Protein AF-J9F1G7-F1 (afdb_monomer_lite)

Sequence (164 aa):
MFSNIIASIQPAKERLVNLLQEINQLEFKSPDPNATIDQKENLYTTRKRILEDKLLRIQLCINTIQSICDEWSDYIRKSKATKKREEEEENFMEITRSDEGIYQILHEGKEAIITLTMHKVEADQKLKQLSKESRKGEEGLNFPSKLTVSLLQLSLPTFSGDPK

pLDDT: mean 86.13, std 15.66, range [41.38, 98.31]

Radius of gyration: 33.58 Å; chains: 1; bounding box: 112×23×79 Å

Foldseek 3Di:
DLVVLCVQLVVLLVQLVVLLVVLVVDDQDDDDPPDDLVRLLVSLVVLLVVLVVSLVSLVVSLVSNVVSLVVLVVVLVPDPDVVVSVVSVVSSCVQAVPPSHPVVSSVSSVVSNVVSVVSSVVSVVSNVVSVVVVVVVVVVPPPVPDPVVPPPPDDDPPPPDDDD

Organism: Wuchereria bancrofti (NCBI:txid6293)

Secondary structure (DSSP, 8-state):
-HHHHHHHHHHHHHHHHHHHHHHHT---PPPPTT--HHHHHHHHHHHHHHHHHHHHHHHHHHHHHHHHHHHHHHHHHH---HHHHHHHHHHHHHHHHSTTSHHHHHHHHHHHHHHHHHHHHHHHHHHHHHHHHHHHHHHT----S--------PPPP-------

Structure (mmCIF, N/CA/C/O backbone):
data_AF-J9F1G7-F1
#
_entry.id   AF-J9F1G7-F1
#
loop_
_atom_site.group_PDB
_atom_site.id
_atom_site.type_symbol
_atom_site.label_atom_id
_atom_site.label_alt_id
_atom_site.label_comp_id
_atom_site.label_asym_id
_atom_site.label_entity_id
_atom_site.label_seq_id
_atom_site.pdbx_PDB_ins_code
_atom_site.Cartn_x
_atom_site.Cartn_y
_atom_site.Cartn_z
_atom_site.occupancy
_atom_site.B_iso_or_equiv
_atom_site.auth_seq_id
_atom_site.auth_comp_id
_atom_site.auth_asym_id
_atom_site.auth_atom_id
_atom_site.pdbx_PDB_model_num
ATOM 1 N N . MET A 1 1 ? -13.914 8.553 23.319 1.00 77.19 1 MET A N 1
ATOM 2 C CA . MET A 1 1 ? -12.668 7.903 22.862 1.00 77.19 1 MET A CA 1
ATOM 3 C C . MET A 1 1 ? -12.750 7.743 21.360 1.00 77.19 1 MET A C 1
ATOM 5 O O . MET A 1 1 ? -11.903 8.300 20.675 1.00 77.19 1 MET A O 1
ATOM 9 N N . PHE A 1 2 ? -13.831 7.132 20.876 1.00 79.38 2 PHE A N 1
ATOM 10 C CA . PHE A 1 2 ? -14.229 7.097 19.471 1.00 79.38 2 PHE A CA 1
ATOM 11 C C . PHE A 1 2 ? -13.882 8.348 18.638 1.00 79.38 2 PHE A C 1
ATOM 13 O O . PHE A 1 2 ? -13.114 8.250 17.686 1.00 79.38 2 PHE A O 1
ATOM 20 N N . SER A 1 3 ? -14.328 9.548 19.036 1.00 79.81 3 SER A N 1
ATOM 21 C CA . SER A 1 3 ? -14.049 10.791 18.288 1.00 79.81 3 SER A CA 1
ATOM 22 C C . SER A 1 3 ? -12.553 11.105 18.120 1.00 79.81 3 SER A C 1
ATOM 24 O O . SER A 1 3 ? -12.151 11.628 17.086 1.00 79.81 3 SER A O 1
ATOM 26 N N . ASN A 1 4 ? -11.712 10.752 19.101 1.00 86.50 4 ASN A N 1
ATOM 27 C CA . ASN A 1 4 ? -10.260 10.945 19.013 1.00 86.50 4 ASN A CA 1
ATOM 28 C C . ASN A 1 4 ? -9.610 9.917 18.079 1.00 86.50 4 ASN A C 1
ATOM 30 O O . ASN A 1 4 ? -8.668 10.253 17.364 1.00 86.50 4 ASN A O 1
ATOM 34 N N . ILE A 1 5 ? -10.115 8.678 18.073 1.00 88.75 5 ILE A N 1
ATOM 35 C CA . ILE A 1 5 ? -9.663 7.635 17.146 1.00 88.75 5 ILE A CA 1
ATOM 36 C C . ILE A 1 5 ? -10.038 8.003 15.711 1.00 88.75 5 ILE A C 1
ATOM 38 O O . ILE A 1 5 ? -9.167 7.967 14.845 1.00 88.75 5 ILE A O 1
ATOM 42 N N . ILE A 1 6 ? -11.276 8.450 15.468 1.00 85.94 6 ILE A N 1
ATOM 43 C CA . ILE A 1 6 ? -11.698 8.960 14.155 1.00 85.94 6 ILE A CA 1
ATOM 44 C C . ILE A 1 6 ? -10.768 10.079 13.692 1.00 85.94 6 ILE A C 1
ATOM 46 O O . ILE A 1 6 ? -10.219 10.012 12.594 1.00 85.94 6 ILE A O 1
ATOM 50 N N . ALA A 1 7 ? -10.549 11.086 14.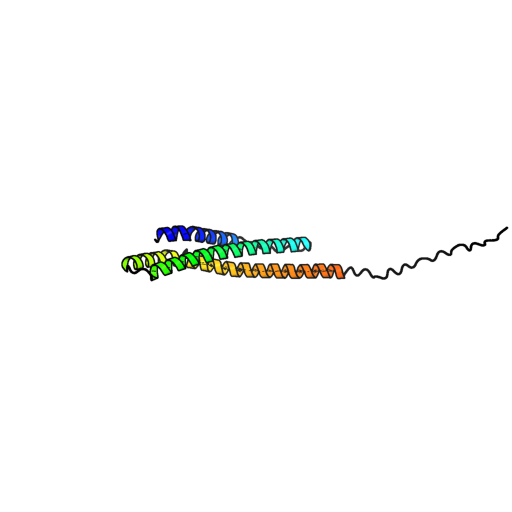542 1.00 88.38 7 ALA A N 1
ATOM 51 C CA . ALA A 1 7 ? -9.691 12.219 14.205 1.00 88.38 7 ALA A CA 1
ATOM 52 C C . ALA A 1 7 ? -8.251 11.791 13.867 1.00 88.38 7 ALA A C 1
ATOM 54 O O . ALA A 1 7 ? -7.574 12.457 13.086 1.00 88.38 7 ALA A O 1
ATOM 55 N N . SER A 1 8 ? -7.796 10.670 14.430 1.00 90.19 8 SER A N 1
ATOM 56 C CA . SER A 1 8 ? -6.453 10.132 14.222 1.00 90.19 8 SER A CA 1
ATOM 57 C C . SER A 1 8 ? -6.357 9.233 12.983 1.00 90.19 8 SER A C 1
ATOM 59 O O . SER A 1 8 ? -5.349 9.274 12.280 1.00 90.19 8 SER A O 1
ATOM 61 N N . ILE A 1 9 ? -7.390 8.437 12.680 1.00 93.19 9 ILE A N 1
ATOM 62 C CA . ILE A 1 9 ? -7.377 7.480 11.563 1.00 93.19 9 ILE A CA 1
ATOM 63 C C . ILE A 1 9 ? -7.726 8.127 10.222 1.00 93.19 9 ILE A C 1
ATOM 65 O O . ILE A 1 9 ? -7.162 7.756 9.191 1.00 93.19 9 ILE A O 1
ATOM 69 N N . GLN A 1 10 ? -8.617 9.121 10.237 1.00 92.88 10 GLN A N 1
ATOM 70 C CA . GLN A 1 10 ? -9.155 9.747 9.032 1.00 92.88 10 GLN A CA 1
ATOM 71 C C . GLN A 1 10 ? -8.066 10.360 8.129 1.00 92.88 10 GLN A C 1
ATOM 73 O O . GLN A 1 10 ? -8.077 10.074 6.931 1.00 92.88 10 GLN A O 1
ATOM 78 N N . PRO A 1 11 ? -7.055 11.088 8.649 1.00 95.19 11 PRO A N 1
ATOM 79 C CA . PRO A 1 11 ? -5.991 11.633 7.806 1.00 95.19 11 PRO A CA 1
ATOM 80 C C . PRO A 1 11 ? -5.174 10.553 7.086 1.00 95.19 11 PRO A C 1
ATOM 82 O O . PRO A 1 11 ? -4.746 10.748 5.949 1.00 95.19 11 PRO A O 1
ATOM 85 N N . ALA A 1 12 ? -4.926 9.413 7.738 1.00 95.81 12 ALA A N 1
ATOM 86 C CA . ALA A 1 12 ? -4.191 8.309 7.128 1.00 95.81 12 ALA A CA 1
ATOM 87 C C . ALA A 1 12 ? -5.048 7.579 6.081 1.00 95.81 12 ALA A C 1
ATOM 89 O O . ALA A 1 12 ? -4.539 7.242 5.011 1.00 95.81 12 ALA A O 1
ATOM 90 N N . LYS A 1 13 ? -6.349 7.405 6.357 1.00 95.38 13 LYS A N 1
ATOM 91 C CA . LYS A 1 13 ? -7.334 6.855 5.415 1.00 95.38 13 LYS A CA 1
ATOM 92 C C . LYS A 1 13 ? -7.398 7.689 4.133 1.00 95.38 13 LYS A C 1
ATOM 94 O O . LYS A 1 13 ? -7.203 7.151 3.050 1.00 95.38 13 LYS A O 1
ATOM 99 N N . GLU A 1 14 ? -7.605 8.999 4.251 1.00 96.19 14 GLU A N 1
ATOM 100 C CA . GLU A 1 14 ? -7.713 9.911 3.102 1.00 96.19 14 GLU A CA 1
ATOM 101 C C . GLU A 1 14 ? -6.434 9.936 2.262 1.00 96.19 14 GLU A C 1
ATOM 103 O O . GLU A 1 14 ? -6.486 9.875 1.034 1.00 96.19 14 GLU A O 1
ATOM 108 N N . ARG A 1 15 ? -5.263 9.955 2.911 1.00 97.25 15 ARG A N 1
ATOM 109 C CA . ARG A 1 15 ? -3.979 9.858 2.203 1.00 97.25 15 ARG A CA 1
ATOM 110 C C . ARG A 1 15 ? -3.853 8.556 1.424 1.00 97.25 15 ARG A C 1
ATOM 112 O O . ARG A 1 15 ? -3.370 8.589 0.296 1.00 97.25 15 ARG A O 1
ATOM 119 N N . LEU A 1 16 ? -4.273 7.431 2.003 1.00 97.75 16 LEU A N 1
ATOM 120 C CA . LEU A 1 16 ? -4.227 6.141 1.321 1.00 97.75 16 LEU A CA 1
ATOM 121 C C . LEU A 1 16 ? -5.169 6.116 0.112 1.00 97.75 16 LEU A C 1
ATOM 123 O O . LEU A 1 16 ? -4.741 5.713 -0.963 1.00 97.75 16 LEU A O 1
ATOM 127 N N . VAL A 1 17 ? -6.395 6.626 0.251 1.00 96.81 17 VAL A N 1
ATOM 128 C CA . VAL A 1 17 ? -7.349 6.745 -0.867 1.00 96.81 17 VAL A CA 1
ATOM 129 C C . VAL A 1 17 ? -6.769 7.590 -2.004 1.00 96.81 17 VAL A C 1
ATOM 131 O O . VAL A 1 17 ? -6.779 7.160 -3.156 1.00 96.81 17 VAL A O 1
ATOM 134 N N . ASN A 1 18 ? -6.190 8.751 -1.693 1.00 97.12 18 ASN A N 1
ATOM 135 C CA . ASN A 1 18 ? -5.573 9.610 -2.706 1.00 97.12 18 ASN A CA 1
ATOM 136 C C . ASN A 1 18 ? -4.389 8.918 -3.400 1.00 97.12 18 ASN A C 1
ATOM 138 O O . ASN A 1 18 ? -4.269 8.972 -4.621 1.00 97.12 18 ASN A O 1
ATOM 142 N N . LEU A 1 19 ? -3.539 8.213 -2.645 1.00 97.44 19 LEU A N 1
ATOM 143 C CA . LEU A 1 19 ? -2.435 7.439 -3.221 1.00 97.44 19 LEU A CA 1
ATOM 144 C C . LEU A 1 19 ? -2.940 6.343 -4.163 1.00 97.44 19 LEU A C 1
ATOM 146 O O . LEU A 1 19 ? -2.366 6.161 -5.233 1.00 97.44 19 LEU A O 1
ATOM 150 N N . LEU A 1 20 ? -4.006 5.632 -3.792 1.00 96.81 20 LEU A N 1
ATOM 151 C CA . LEU A 1 20 ? -4.618 4.607 -4.639 1.00 96.81 20 LEU A CA 1
ATOM 152 C C . LEU A 1 20 ? -5.149 5.201 -5.949 1.00 96.81 20 LEU A C 1
ATOM 154 O O . LEU A 1 20 ? -4.917 4.637 -7.017 1.00 96.81 20 LEU A O 1
ATOM 158 N N . GLN A 1 21 ? -5.777 6.376 -5.894 1.00 96.38 21 GLN A N 1
ATOM 159 C CA . GLN A 1 21 ? -6.210 7.096 -7.095 1.00 96.38 21 GLN A CA 1
ATOM 160 C C . GLN A 1 21 ? -5.029 7.506 -7.983 1.00 96.38 21 GLN A C 1
ATOM 162 O O . GLN A 1 21 ? -5.072 7.289 -9.193 1.00 96.38 21 GLN A O 1
ATOM 167 N N . GLU A 1 22 ? -3.957 8.047 -7.397 1.00 95.44 22 GLU A N 1
ATOM 168 C CA . GLU A 1 22 ? -2.733 8.388 -8.132 1.00 95.44 22 GLU A CA 1
ATOM 169 C C . GLU A 1 22 ? -2.113 7.154 -8.803 1.00 95.44 22 GLU A C 1
ATOM 171 O O . GLU A 1 22 ? -1.625 7.239 -9.928 1.00 95.44 22 GLU A O 1
ATOM 176 N N . ILE A 1 23 ? -2.140 5.998 -8.134 1.00 94.50 23 ILE A N 1
ATOM 177 C CA . ILE A 1 23 ? -1.596 4.741 -8.664 1.00 94.50 23 ILE A CA 1
ATOM 178 C C . ILE A 1 23 ? -2.427 4.218 -9.825 1.00 94.50 23 ILE A C 1
ATOM 180 O O . ILE A 1 23 ? -1.858 3.786 -10.823 1.00 94.50 23 ILE A O 1
ATOM 184 N N . ASN A 1 24 ? -3.751 4.316 -9.744 1.00 91.38 24 ASN A N 1
ATOM 185 C CA . ASN A 1 24 ? -4.633 3.935 -10.846 1.00 91.38 24 ASN A CA 1
ATOM 186 C C . ASN A 1 24 ? -4.416 4.798 -12.101 1.00 91.38 24 ASN A C 1
ATOM 188 O O . ASN A 1 24 ? -4.759 4.376 -13.202 1.00 91.38 24 ASN A O 1
ATOM 192 N N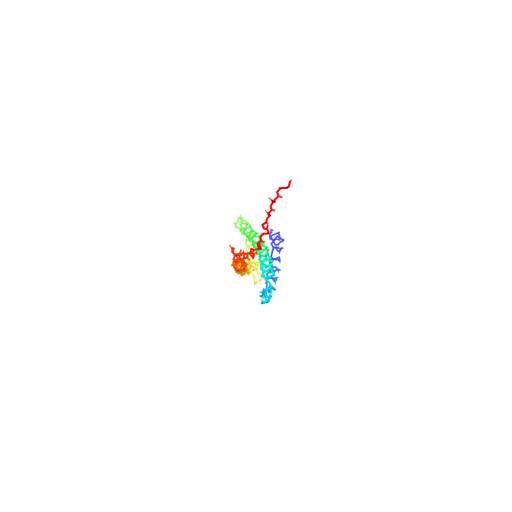 . GLN A 1 25 ? -3.827 5.987 -11.949 1.00 92.56 25 GLN A N 1
ATOM 193 C CA . GLN A 1 25 ? -3.454 6.879 -13.049 1.00 92.56 25 GLN A CA 1
ATOM 194 C C . GLN A 1 25 ? -1.994 6.709 -13.506 1.00 92.56 25 GLN A C 1
ATOM 196 O O . GLN A 1 25 ? -1.568 7.380 -14.450 1.00 92.56 25 GLN A O 1
ATOM 201 N N . LEU A 1 26 ? -1.199 5.846 -12.858 1.00 90.81 26 LEU A N 1
ATOM 202 C CA . LEU A 1 26 ? 0.187 5.611 -13.259 1.00 90.81 26 LEU A CA 1
ATOM 203 C C . LEU A 1 26 ? 0.236 4.861 -14.589 1.00 90.81 26 LEU A C 1
ATOM 205 O O . LEU A 1 26 ? 0.084 3.644 -14.657 1.00 90.81 26 LEU A O 1
ATOM 209 N N . GLU A 1 27 ? 0.549 5.599 -15.649 1.00 86.81 27 GLU A N 1
ATOM 210 C CA . GLU A 1 27 ? 0.860 5.016 -16.944 1.00 86.81 27 GLU A CA 1
ATOM 211 C C . GLU A 1 27 ? 2.354 4.809 -17.140 1.00 86.81 27 GLU A C 1
ATOM 213 O O . GLU A 1 27 ? 3.208 5.677 -16.942 1.00 86.81 27 GLU A O 1
ATOM 218 N N . PHE A 1 28 ? 2.663 3.624 -17.634 1.00 85.44 28 PHE A N 1
ATOM 219 C CA . PHE A 1 28 ? 3.998 3.082 -17.637 1.00 85.44 28 PHE A CA 1
ATOM 220 C C . PHE A 1 28 ? 4.445 2.773 -19.062 1.00 85.44 28 PHE A C 1
ATOM 222 O O . PHE A 1 28 ? 4.659 1.625 -19.455 1.00 85.44 28 PHE A O 1
ATOM 229 N N . LYS A 1 29 ? 4.601 3.850 -19.835 1.00 84.69 29 LYS A N 1
ATOM 230 C CA . LYS A 1 29 ? 4.923 3.799 -21.263 1.00 84.69 29 LYS A CA 1
ATOM 231 C C . LYS A 1 29 ? 6.237 3.062 -21.516 1.00 84.69 29 LYS A C 1
ATOM 233 O O . LYS A 1 29 ? 7.208 3.195 -20.763 1.00 84.69 29 LYS A O 1
ATOM 238 N N . SER A 1 30 ? 6.254 2.277 -22.588 1.00 84.00 30 SER A N 1
ATOM 239 C CA . SER A 1 30 ? 7.487 1.710 -23.119 1.00 84.00 30 SER A CA 1
ATOM 240 C C . SER A 1 30 ? 8.376 2.830 -23.669 1.00 84.00 30 SER A C 1
ATOM 242 O O . SER A 1 30 ? 7.848 3.796 -24.227 1.00 84.00 30 SER A O 1
ATOM 244 N N . PRO A 1 31 ? 9.708 2.719 -23.546 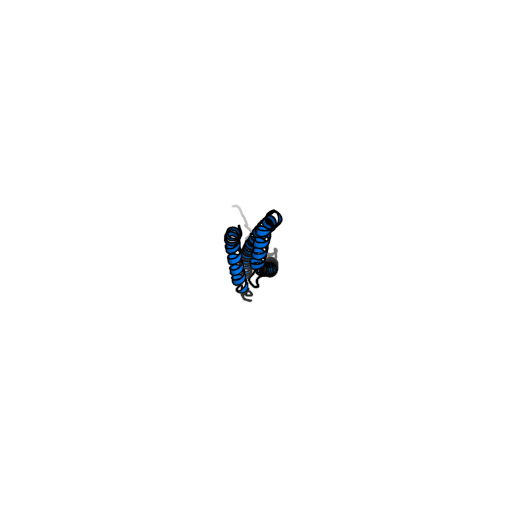1.00 88.19 31 PRO A N 1
ATOM 245 C CA . PRO A 1 31 ? 10.611 3.650 -24.210 1.00 88.19 31 PRO A CA 1
ATOM 246 C C . PRO A 1 31 ? 10.417 3.620 -25.731 1.00 88.19 31 PRO A C 1
ATOM 248 O O . PRO A 1 31 ? 10.078 2.577 -26.292 1.00 88.19 31 PRO A O 1
ATOM 251 N N . ASP A 1 32 ? 10.688 4.751 -26.388 1.00 88.12 32 ASP A N 1
ATOM 252 C CA . ASP A 1 32 ? 10.778 4.830 -27.850 1.00 88.12 32 ASP A CA 1
ATOM 253 C C . ASP A 1 32 ? 11.797 3.784 -28.355 1.00 88.12 32 ASP A C 1
ATOM 255 O O . ASP A 1 32 ? 12.907 3.702 -27.805 1.00 88.12 32 ASP A O 1
ATOM 259 N N . PRO A 1 33 ? 11.456 2.967 -29.370 1.00 86.00 33 PRO A N 1
ATOM 260 C CA . PRO 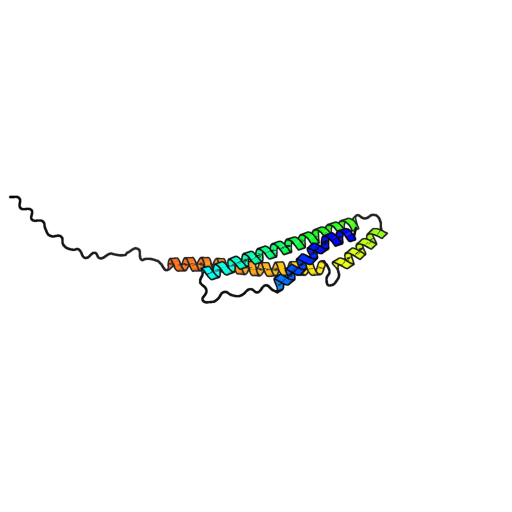A 1 33 ? 12.402 2.049 -29.998 1.00 86.00 33 PRO A CA 1
ATOM 261 C C . PRO A 1 33 ? 13.735 2.715 -30.367 1.00 86.00 33 PRO A C 1
ATOM 263 O O . PRO A 1 33 ? 14.793 2.128 -30.122 1.00 86.00 33 PRO A O 1
ATOM 266 N N . ASN A 1 34 ? 13.680 3.960 -30.848 1.00 91.31 34 ASN A N 1
ATOM 267 C CA . ASN A 1 34 ? 14.820 4.760 -31.292 1.00 91.31 34 ASN A CA 1
ATOM 268 C C . ASN A 1 34 ? 15.545 5.495 -30.153 1.00 91.31 34 ASN A C 1
ATOM 270 O O . ASN A 1 34 ? 16.564 6.137 -30.405 1.00 91.31 34 ASN A O 1
ATOM 274 N N . ALA A 1 35 ? 15.052 5.423 -28.910 1.00 91.75 35 ALA A N 1
ATOM 275 C CA . ALA A 1 35 ? 15.728 6.052 -27.779 1.00 91.75 35 ALA A CA 1
ATOM 276 C C . ALA A 1 35 ? 17.108 5.425 -27.539 1.00 91.75 35 ALA A C 1
ATOM 278 O O . ALA A 1 35 ? 17.288 4.201 -27.643 1.00 91.75 35 ALA A O 1
ATOM 279 N N . THR A 1 36 ? 18.066 6.271 -27.162 1.00 92.81 36 THR A N 1
ATOM 280 C CA . THR A 1 36 ? 19.419 5.842 -26.798 1.00 92.81 36 THR A CA 1
ATOM 281 C C . THR A 1 36 ? 19.400 4.979 -25.536 1.00 92.81 36 THR A C 1
ATOM 283 O O . THR A 1 36 ? 18.423 4.968 -24.778 1.00 92.81 36 THR A O 1
ATOM 286 N N . ILE A 1 37 ? 20.491 4.245 -25.295 1.00 91.38 37 ILE A N 1
ATOM 287 C CA . ILE A 1 37 ? 20.654 3.447 -24.071 1.00 91.38 37 ILE A CA 1
ATOM 288 C C . ILE A 1 37 ? 20.519 4.352 -22.838 1.00 91.38 37 ILE A C 1
ATOM 290 O O . ILE A 1 37 ? 19.681 4.068 -21.988 1.00 91.38 37 ILE A O 1
ATOM 294 N N . ASP A 1 38 ? 21.211 5.493 -22.806 1.00 91.75 38 ASP A N 1
ATOM 295 C CA . ASP A 1 38 ? 21.143 6.455 -21.695 1.00 91.75 38 ASP A CA 1
ATOM 296 C C . ASP A 1 38 ? 19.720 6.979 -21.447 1.00 91.75 38 ASP A C 1
ATOM 298 O O . ASP A 1 38 ? 19.273 7.098 -20.305 1.00 91.75 38 ASP A O 1
ATOM 302 N N . GLN A 1 39 ? 18.964 7.267 -22.513 1.00 93.44 39 GLN A N 1
ATOM 303 C CA . GLN A 1 39 ? 17.569 7.701 -22.395 1.00 93.44 39 GLN A CA 1
ATOM 304 C C . GLN A 1 39 ? 16.689 6.600 -21.793 1.00 93.44 39 GLN A C 1
ATOM 306 O O . GLN A 1 39 ? 15.863 6.872 -20.917 1.00 93.44 39 GLN A O 1
ATOM 311 N N . LYS A 1 40 ? 16.881 5.351 -22.234 1.00 93.81 40 LYS A N 1
ATOM 312 C CA . LYS A 1 40 ? 16.185 4.176 -21.693 1.00 93.81 40 LYS A CA 1
ATOM 313 C C . LYS A 1 40 ? 16.558 3.947 -20.225 1.00 93.81 40 LYS A C 1
ATOM 315 O O . LYS A 1 40 ? 15.670 3.708 -19.407 1.00 93.81 40 LYS A O 1
ATOM 320 N N . GLU A 1 41 ? 17.832 4.068 -19.862 1.00 94.31 41 GLU A N 1
ATOM 321 C CA . GLU A 1 41 ? 18.299 3.929 -18.479 1.00 94.31 41 GLU A CA 1
ATOM 322 C C . GLU A 1 41 ? 17.726 5.013 -17.565 1.00 94.31 41 GLU A C 1
ATOM 324 O O . GLU A 1 41 ? 17.212 4.704 -16.485 1.00 94.31 41 GLU A O 1
ATOM 329 N N . ASN A 1 42 ? 17.734 6.273 -18.006 1.00 94.25 42 ASN A N 1
ATOM 330 C CA . ASN A 1 42 ? 17.156 7.375 -17.242 1.00 94.25 42 ASN A CA 1
ATOM 331 C C . ASN A 1 42 ? 15.644 7.186 -17.022 1.00 94.25 42 ASN A C 1
ATOM 333 O O . ASN A 1 42 ? 15.141 7.412 -15.915 1.00 94.25 42 ASN A O 1
ATOM 337 N N . LEU A 1 43 ? 14.922 6.703 -18.042 1.00 94.81 43 LEU A N 1
ATOM 338 C CA . LEU A 1 43 ? 13.497 6.378 -17.940 1.00 94.81 43 LEU A CA 1
ATOM 339 C C . LEU A 1 43 ? 13.241 5.325 -16.853 1.00 94.81 43 LEU A C 1
ATOM 341 O O . LEU A 1 43 ? 12.442 5.561 -15.945 1.00 94.81 43 LEU A O 1
ATOM 345 N N . TYR A 1 44 ? 13.916 4.172 -16.920 1.00 95.62 44 TYR A N 1
ATOM 346 C CA . TYR A 1 44 ? 13.696 3.094 -15.950 1.00 95.62 44 TYR A CA 1
ATOM 347 C C . TYR A 1 44 ? 14.188 3.458 -14.543 1.00 95.62 44 TYR A C 1
ATOM 349 O O . TYR A 1 44 ? 13.557 3.067 -13.562 1.00 95.62 44 TYR A O 1
ATOM 357 N N . THR A 1 45 ? 15.247 4.262 -14.425 1.00 95.62 45 THR A N 1
ATOM 358 C CA . THR A 1 45 ? 15.730 4.787 -13.137 1.00 95.62 45 THR A CA 1
ATOM 359 C C . THR A 1 45 ? 14.699 5.710 -12.492 1.00 95.62 45 THR A C 1
ATOM 361 O O . THR A 1 45 ? 14.361 5.552 -11.317 1.00 95.62 45 THR A O 1
ATOM 364 N N . THR A 1 46 ? 14.148 6.646 -13.267 1.00 95.50 46 THR A N 1
ATOM 365 C CA . THR A 1 46 ? 13.091 7.554 -12.801 1.00 95.50 46 THR A CA 1
ATOM 366 C C . THR A 1 46 ? 11.847 6.772 -12.388 1.00 95.50 46 THR A C 1
ATOM 368 O O . THR A 1 46 ? 11.310 6.977 -11.300 1.00 95.50 46 THR A O 1
ATOM 371 N N . ARG A 1 47 ? 11.431 5.810 -13.217 1.00 95.62 47 ARG A N 1
ATOM 372 C CA . ARG A 1 47 ? 10.292 4.931 -12.946 1.00 95.62 47 ARG A CA 1
ATOM 373 C C . ARG A 1 47 ? 10.465 4.139 -11.654 1.00 95.62 47 ARG A C 1
ATOM 375 O O . ARG A 1 47 ? 9.551 4.116 -10.834 1.00 95.62 47 ARG A O 1
ATOM 382 N N . LYS A 1 48 ? 11.644 3.552 -11.436 1.00 96.19 48 LYS A N 1
ATOM 383 C CA . LYS A 1 48 ? 11.977 2.851 -10.191 1.00 96.19 48 LYS A CA 1
ATOM 384 C C . LYS A 1 48 ? 11.848 3.768 -8.975 1.00 96.19 48 LYS A C 1
ATOM 386 O O . LYS A 1 48 ? 11.219 3.376 -7.999 1.00 96.19 48 LYS A O 1
ATOM 391 N N . ARG A 1 49 ? 12.387 4.990 -9.044 1.00 96.88 49 ARG A N 1
ATOM 392 C CA . ARG A 1 49 ? 12.303 5.960 -7.940 1.00 96.88 49 ARG A CA 1
ATOM 393 C C . ARG A 1 49 ? 10.855 6.314 -7.597 1.00 96.88 49 ARG A C 1
ATOM 395 O O . ARG A 1 49 ? 10.505 6.353 -6.422 1.00 96.88 49 ARG A O 1
ATOM 402 N N . ILE A 1 50 ? 10.017 6.550 -8.609 1.00 96.12 50 ILE A N 1
ATOM 403 C CA . ILE A 1 50 ? 8.587 6.838 -8.416 1.00 96.12 50 ILE A CA 1
ATOM 404 C C . ILE A 1 50 ? 7.891 5.652 -7.739 1.00 96.12 50 ILE A C 1
ATOM 406 O O . ILE A 1 50 ? 7.172 5.838 -6.762 1.00 96.12 50 ILE A O 1
ATOM 410 N N . LEU A 1 51 ? 8.137 4.433 -8.226 1.00 97.00 51 LEU A N 1
ATOM 411 C CA . LEU A 1 51 ? 7.582 3.207 -7.649 1.00 97.00 51 LEU A CA 1
ATOM 412 C C . LEU A 1 51 ? 7.996 3.021 -6.182 1.00 97.00 51 LEU A C 1
ATOM 414 O O . LEU A 1 51 ? 7.162 2.675 -5.349 1.00 97.00 51 LEU A O 1
ATOM 418 N N . GLU A 1 52 ? 9.264 3.275 -5.856 1.00 97.50 52 GLU A N 1
ATOM 419 C CA . GLU A 1 52 ? 9.783 3.189 -4.487 1.00 97.50 52 GLU A CA 1
ATOM 420 C C . GLU A 1 52 ? 9.143 4.218 -3.549 1.00 97.50 52 GLU A C 1
ATOM 422 O O . GLU A 1 52 ? 8.726 3.848 -2.452 1.00 97.50 52 GLU A O 1
ATOM 427 N N . ASP A 1 53 ? 9.003 5.475 -3.978 1.00 97.44 53 ASP A N 1
ATOM 428 C CA . ASP A 1 53 ? 8.316 6.509 -3.190 1.00 97.44 53 ASP A CA 1
ATOM 429 C C . ASP A 1 53 ? 6.851 6.129 -2.918 1.00 97.44 53 ASP A C 1
ATOM 431 O O . ASP A 1 53 ? 6.410 6.173 -1.767 1.00 97.44 53 ASP A O 1
ATOM 435 N N . LYS A 1 54 ? 6.107 5.680 -3.940 1.00 97.19 54 LYS A N 1
ATOM 436 C CA . LYS A 1 54 ? 4.709 5.248 -3.766 1.00 97.19 54 LYS A CA 1
ATOM 437 C C . LYS A 1 54 ? 4.590 4.069 -2.807 1.00 97.19 54 LYS A C 1
ATOM 439 O O . LYS A 1 54 ? 3.765 4.121 -1.897 1.00 97.19 54 LYS A O 1
ATOM 444 N N . LEU A 1 55 ? 5.436 3.047 -2.961 1.00 98.25 55 LEU A N 1
ATOM 445 C CA . LEU A 1 55 ? 5.462 1.885 -2.068 1.00 98.25 55 LEU A CA 1
ATOM 446 C C . LEU A 1 55 ? 5.651 2.297 -0.605 1.00 98.25 55 LEU A C 1
ATOM 448 O O . LEU A 1 55 ? 4.873 1.879 0.253 1.00 98.25 55 LEU A O 1
ATOM 452 N N . LEU A 1 56 ? 6.637 3.157 -0.332 1.00 98.31 56 LEU A N 1
ATOM 453 C CA . LEU A 1 56 ? 6.922 3.633 1.022 1.00 98.31 56 LEU A CA 1
ATOM 454 C C . LEU A 1 56 ? 5.742 4.413 1.615 1.00 98.31 56 LEU A C 1
ATOM 456 O O . LEU A 1 56 ? 5.385 4.206 2.775 1.00 98.31 56 LEU A O 1
ATOM 460 N N . ARG A 1 57 ? 5.105 5.287 0.829 1.00 98.31 57 ARG A N 1
ATOM 461 C CA . ARG A 1 57 ? 3.961 6.089 1.294 1.00 98.31 57 ARG A CA 1
ATOM 462 C C . ARG A 1 57 ? 2.725 5.245 1.587 1.00 98.31 57 ARG A C 1
ATOM 464 O O . ARG A 1 57 ? 2.062 5.490 2.595 1.00 98.31 57 ARG A O 1
ATOM 471 N N . ILE A 1 58 ? 2.426 4.251 0.749 1.00 98.12 58 ILE A N 1
ATOM 472 C CA . ILE A 1 58 ? 1.314 3.320 0.995 1.00 98.12 58 ILE A CA 1
ATOM 473 C C . ILE A 1 58 ? 1.581 2.516 2.264 1.00 98.12 58 ILE A C 1
ATOM 475 O O . ILE A 1 58 ? 0.716 2.450 3.134 1.00 98.12 58 ILE A O 1
ATOM 479 N N . GLN A 1 59 ? 2.783 1.946 2.396 1.00 98.31 59 GLN A N 1
ATOM 480 C CA . GLN A 1 59 ? 3.169 1.174 3.578 1.00 98.31 59 GLN A CA 1
ATOM 481 C C . GLN A 1 59 ? 3.061 2.009 4.852 1.00 98.31 59 GLN A C 1
ATOM 483 O O . GLN A 1 59 ? 2.533 1.524 5.849 1.00 98.31 59 GLN A O 1
ATOM 488 N N . LEU A 1 60 ? 3.490 3.273 4.813 1.00 98.25 60 LEU A N 1
ATOM 489 C CA . LEU A 1 60 ? 3.325 4.189 5.938 1.00 98.25 60 LEU A CA 1
ATOM 490 C C . LEU A 1 60 ? 1.849 4.346 6.324 1.00 98.25 60 LEU A C 1
ATOM 492 O O . LEU A 1 60 ? 1.514 4.162 7.491 1.00 98.25 60 LEU A O 1
ATOM 496 N N . CYS A 1 61 ? 0.968 4.639 5.362 1.00 98.06 61 CYS A N 1
ATOM 497 C CA . CYS A 1 61 ? -0.458 4.824 5.644 1.00 98.06 61 CYS A CA 1
ATOM 498 C C . CYS A 1 61 ? -1.101 3.543 6.191 1.00 98.06 61 CYS A C 1
ATOM 500 O O . CYS A 1 61 ? -1.798 3.600 7.201 1.00 98.06 61 CYS A O 1
ATOM 502 N N . ILE A 1 62 ? -0.819 2.390 5.575 1.00 98.12 62 ILE A N 1
ATOM 503 C CA . ILE A 1 62 ? -1.297 1.078 6.033 1.00 98.12 62 ILE A CA 1
ATOM 504 C C . ILE A 1 62 ? -0.865 0.823 7.478 1.00 98.12 62 ILE A C 1
ATOM 506 O O . ILE A 1 62 ? -1.712 0.534 8.319 1.00 98.12 62 ILE A O 1
ATOM 510 N N . ASN A 1 63 ? 0.423 0.992 7.783 1.00 98.06 63 ASN A N 1
ATOM 511 C CA . ASN A 1 63 ? 0.958 0.736 9.118 1.00 98.06 63 ASN A CA 1
ATOM 512 C C . ASN A 1 63 ? 0.344 1.675 10.164 1.00 98.06 63 ASN A C 1
ATOM 514 O O . ASN A 1 63 ? 0.009 1.235 11.260 1.00 98.06 63 ASN A O 1
ATOM 518 N N . THR A 1 64 ? 0.159 2.958 9.834 1.00 97.88 64 THR A N 1
ATOM 519 C CA . THR A 1 64 ? -0.506 3.918 10.728 1.00 97.88 64 THR A CA 1
ATOM 520 C C . THR A 1 64 ? -1.951 3.512 11.007 1.00 97.88 64 THR A C 1
ATOM 522 O O . THR A 1 64 ? -2.355 3.458 12.166 1.00 97.88 64 THR A O 1
ATOM 525 N N . ILE A 1 65 ? -2.723 3.185 9.967 1.00 96.81 65 ILE A N 1
ATOM 526 C CA . ILE A 1 65 ? -4.123 2.764 10.107 1.00 96.81 65 ILE A CA 1
ATOM 527 C C . ILE A 1 65 ? -4.218 1.485 10.947 1.00 96.81 65 ILE A C 1
ATOM 529 O O . ILE A 1 65 ? -5.043 1.416 11.856 1.00 96.81 65 ILE A O 1
ATOM 533 N N . GLN A 1 66 ? -3.364 0.493 10.675 1.00 96.62 66 GLN A N 1
ATOM 534 C CA . GLN A 1 66 ? -3.326 -0.763 11.425 1.00 96.62 66 GLN A CA 1
ATOM 535 C C . GLN A 1 66 ? -2.980 -0.533 12.899 1.00 96.62 66 GLN A C 1
ATOM 537 O O . GLN A 1 66 ? -3.713 -1.014 13.753 1.00 96.62 66 GLN A O 1
ATOM 542 N N . SER A 1 67 ? -1.957 0.275 13.201 1.00 96.81 67 SER A N 1
ATOM 543 C CA . SER A 1 67 ? -1.581 0.606 14.584 1.00 96.81 67 SER A CA 1
ATOM 544 C C . SER A 1 67 ? -2.741 1.235 15.355 1.00 96.81 67 SER A C 1
ATOM 546 O O . SER A 1 67 ? -3.028 0.834 16.479 1.00 96.81 67 SER A O 1
ATOM 548 N N . ILE A 1 68 ? -3.455 2.185 14.741 1.00 95.19 68 ILE A N 1
ATOM 549 C CA . ILE A 1 68 ? -4.611 2.830 15.376 1.00 95.19 68 ILE A CA 1
ATOM 550 C C . ILE A 1 68 ? -5.748 1.819 15.595 1.00 95.19 68 ILE A C 1
ATOM 552 O O . ILE A 1 68 ? -6.383 1.821 16.651 1.00 95.19 68 ILE A O 1
ATOM 556 N N . CYS A 1 69 ? -6.003 0.933 14.626 1.00 94.12 69 CYS A N 1
ATOM 557 C CA . CYS A 1 69 ? -7.007 -0.124 14.768 1.00 94.12 69 CYS A CA 1
ATOM 558 C C . CYS A 1 69 ? -6.648 -1.114 15.881 1.00 94.12 69 CYS A C 1
ATOM 560 O O . CYS A 1 69 ? -7.534 -1.532 16.630 1.00 94.12 69 CYS A O 1
ATOM 562 N N . ASP A 1 70 ? -5.372 -1.472 16.004 1.00 94.56 70 ASP A N 1
ATOM 563 C CA . ASP A 1 70 ? -4.874 -2.380 17.033 1.00 94.56 70 ASP A CA 1
ATOM 564 C C . ASP A 1 70 ? -5.003 -1.744 18.421 1.00 94.56 70 ASP A C 1
ATOM 566 O O . ASP A 1 70 ? -5.549 -2.367 19.332 1.00 94.56 70 ASP A O 1
ATOM 570 N N . GLU A 1 71 ? -4.605 -0.476 18.574 1.00 93.38 71 GLU A N 1
ATOM 571 C CA . GLU A 1 71 ? -4.770 0.295 19.813 1.00 93.38 71 GLU A CA 1
ATOM 572 C C . GLU A 1 71 ? -6.241 0.410 20.232 1.00 93.38 71 GLU A C 1
ATOM 574 O O . GLU A 1 71 ? -6.577 0.220 21.406 1.00 93.38 71 GLU A O 1
ATOM 579 N N . TRP A 1 72 ? -7.135 0.685 19.278 1.00 93.56 72 TRP A N 1
ATOM 580 C CA . TRP A 1 72 ? -8.566 0.785 19.548 1.00 93.56 72 TRP A CA 1
ATOM 581 C C . TRP A 1 72 ? -9.173 -0.576 19.915 1.00 93.56 72 TRP A C 1
ATOM 583 O O . TRP A 1 72 ? -9.905 -0.680 20.901 1.00 93.56 72 TRP A O 1
ATOM 593 N N . SER A 1 73 ? -8.794 -1.641 19.205 1.00 92.00 73 SER A N 1
ATOM 594 C CA . SER A 1 73 ? -9.209 -3.015 19.520 1.00 92.00 73 SER A CA 1
ATOM 595 C C . SER A 1 73 ? -8.756 -3.434 20.921 1.00 92.00 73 SER A C 1
ATOM 597 O O . SER A 1 73 ? -9.507 -4.050 21.682 1.00 92.00 73 SER A O 1
ATOM 599 N N . ASP A 1 74 ? -7.531 -3.071 21.295 1.00 93.00 74 ASP A N 1
ATOM 600 C CA . ASP A 1 74 ? -6.980 -3.311 22.623 1.00 93.00 74 ASP A CA 1
ATOM 601 C C . ASP A 1 74 ? -7.711 -2.522 23.712 1.00 93.00 74 ASP A C 1
ATOM 603 O O . ASP A 1 74 ? -7.969 -3.059 24.794 1.00 93.00 74 ASP A O 1
ATOM 607 N N . TYR A 1 75 ? -8.059 -1.262 23.437 1.00 91.31 75 TYR A N 1
ATOM 608 C CA . TYR A 1 75 ? -8.851 -0.425 24.335 1.00 91.31 75 TYR A CA 1
ATOM 609 C C . TYR A 1 75 ? -10.220 -1.046 24.623 1.00 91.31 75 TYR A C 1
ATOM 611 O O . TYR A 1 75 ? -10.596 -1.196 25.790 1.00 91.31 75 TYR A O 1
ATOM 619 N N . ILE A 1 76 ? -10.931 -1.456 23.570 1.00 92.00 76 ILE A N 1
ATOM 620 C CA . ILE A 1 76 ? -12.233 -2.121 23.665 1.00 92.00 76 ILE A CA 1
ATOM 621 C C . ILE A 1 76 ? -12.111 -3.383 24.523 1.00 92.00 76 ILE A C 1
ATOM 623 O O . ILE A 1 76 ? -12.826 -3.535 25.515 1.00 92.00 76 ILE A O 1
ATOM 627 N N . ARG A 1 77 ? -11.136 -4.250 24.216 1.00 91.69 77 ARG A N 1
ATOM 628 C CA . ARG A 1 77 ? -10.917 -5.518 24.932 1.00 91.69 77 ARG A CA 1
ATOM 629 C C . ARG A 1 77 ? -10.624 -5.320 26.421 1.00 91.69 77 ARG A C 1
ATOM 631 O O . ARG A 1 77 ? -11.069 -6.115 27.247 1.00 91.69 77 ARG A O 1
ATOM 638 N N . LYS A 1 78 ? -9.864 -4.279 26.775 1.00 92.00 78 LYS A N 1
ATOM 639 C CA . LYS A 1 78 ? -9.482 -3.958 28.164 1.00 92.00 78 LYS A CA 1
ATOM 640 C C . LYS A 1 78 ? -10.586 -3.222 28.933 1.00 92.00 78 LYS A C 1
ATOM 642 O O . LYS A 1 78 ? -10.484 -3.085 30.156 1.00 92.00 78 LYS A O 1
ATOM 647 N N . SER A 1 79 ? -11.630 -2.747 28.254 1.00 90.94 79 SER A N 1
ATOM 648 C CA . SER A 1 79 ? -12.739 -2.042 28.892 1.00 90.94 79 SER A CA 1
ATOM 649 C C . SER A 1 79 ? -13.519 -2.972 29.825 1.00 90.94 79 SER A C 1
ATOM 651 O O . SER A 1 79 ? -14.056 -3.999 29.415 1.00 90.94 79 SER A O 1
ATOM 653 N N . LYS A 1 80 ? -13.614 -2.588 31.104 1.00 90.94 80 LYS A N 1
ATOM 654 C CA . LYS A 1 80 ? -14.400 -3.308 32.123 1.00 90.94 80 LYS A CA 1
ATOM 655 C C . LYS A 1 80 ? -15.875 -2.897 32.148 1.00 90.94 80 LYS A C 1
ATOM 657 O O . LYS A 1 80 ? -16.690 -3.583 32.754 1.00 90.94 80 LYS A O 1
ATOM 662 N N . ALA A 1 81 ? -16.214 -1.763 31.538 1.00 92.81 81 ALA A N 1
ATOM 663 C CA . ALA A 1 81 ? -17.572 -1.237 31.520 1.00 92.81 81 ALA A CA 1
ATOM 664 C C . ALA A 1 81 ? -18.324 -1.794 30.306 1.00 92.81 81 ALA A C 1
ATOM 666 O O . ALA A 1 81 ? -18.126 -1.313 29.192 1.00 92.81 81 ALA A O 1
ATOM 667 N N . THR A 1 82 ? -19.196 -2.779 30.535 1.00 90.81 82 THR A N 1
ATOM 668 C CA . THR A 1 82 ? -19.900 -3.534 29.483 1.00 90.81 82 THR A CA 1
ATOM 669 C C . THR A 1 82 ? -20.611 -2.630 28.478 1.00 90.81 82 THR A C 1
ATOM 671 O O . THR A 1 82 ? -20.323 -2.711 27.292 1.00 90.81 82 THR A O 1
ATOM 674 N N . LYS A 1 83 ? -21.430 -1.681 28.954 1.00 91.75 83 LYS A N 1
ATOM 675 C CA . LYS A 1 83 ? -22.179 -0.763 28.082 1.00 91.75 83 LYS A CA 1
ATOM 676 C C . LYS A 1 83 ? -21.271 0.080 27.176 1.00 91.75 83 LYS A C 1
ATOM 678 O O . LYS A 1 83 ? -21.554 0.256 26.002 1.00 91.75 83 LYS A O 1
ATOM 683 N N . LYS A 1 84 ? -20.158 0.583 27.720 1.00 89.00 84 LYS A N 1
ATOM 684 C CA . LYS A 1 84 ? -19.191 1.389 26.959 1.00 89.00 84 LYS A CA 1
ATOM 685 C C . LYS A 1 84 ? -18.417 0.544 25.948 1.00 89.00 84 LYS A C 1
ATOM 687 O O . LYS A 1 84 ? -18.037 1.038 24.896 1.00 89.00 84 LYS A O 1
ATOM 692 N N . ARG A 1 85 ? -18.132 -0.713 26.295 1.00 91.56 85 ARG A N 1
ATOM 693 C CA . ARG A 1 85 ? -17.469 -1.654 25.393 1.00 91.56 85 ARG A CA 1
ATOM 694 C C . ARG A 1 85 ? -18.357 -1.960 24.188 1.00 91.56 85 ARG A C 1
ATOM 696 O O . ARG A 1 85 ? -17.870 -1.844 23.078 1.00 91.56 85 ARG A O 1
ATOM 703 N N . GLU A 1 86 ? -19.627 -2.290 24.415 1.00 93.00 86 GLU A N 1
ATOM 704 C CA . GLU A 1 86 ? -20.600 -2.571 23.347 1.00 93.00 86 GLU A CA 1
ATOM 705 C C . GLU A 1 86 ? -20.755 -1.377 22.391 1.00 93.00 86 GLU A C 1
ATOM 707 O O . GLU A 1 86 ? -20.688 -1.551 21.179 1.00 93.00 86 GLU A O 1
ATOM 712 N N . GLU A 1 87 ? -20.855 -0.155 22.928 1.00 93.06 87 GLU A N 1
ATOM 713 C CA . GLU A 1 87 ? -20.909 1.078 22.128 1.00 93.06 87 GLU A CA 1
ATOM 714 C C . GLU A 1 87 ? -19.647 1.278 21.269 1.00 93.06 87 GLU A C 1
ATOM 716 O O . GLU A 1 87 ? -19.724 1.626 20.094 1.00 93.06 87 GLU A O 1
ATOM 721 N N . GLU A 1 88 ? -18.456 1.060 21.831 1.00 91.81 88 GLU A N 1
ATOM 722 C CA . GLU A 1 88 ? -17.202 1.191 21.079 1.00 91.81 88 GLU A CA 1
ATOM 723 C C . GLU A 1 88 ? -17.005 0.040 20.067 1.00 91.81 88 GLU A C 1
ATOM 725 O O . GLU A 1 88 ? -16.401 0.262 19.022 1.00 91.81 88 GLU A O 1
ATOM 730 N N . GLU A 1 89 ? -17.538 -1.161 20.323 1.00 92.38 89 GLU A N 1
ATOM 731 C CA . GLU A 1 89 ? -17.549 -2.286 19.371 1.00 92.38 89 GLU A CA 1
ATOM 732 C C . GLU A 1 89 ? -18.433 -1.999 18.153 1.00 92.38 89 GLU A C 1
ATOM 734 O O . GLU A 1 89 ? -18.010 -2.246 17.023 1.00 92.38 89 GLU A O 1
ATOM 739 N N . GLU A 1 90 ? -19.633 -1.455 18.362 1.00 92.88 90 GLU A N 1
ATOM 740 C CA . GLU A 1 90 ? -20.539 -1.053 17.279 1.00 92.88 90 GLU A CA 1
ATOM 741 C C . GLU A 1 90 ? -19.889 0.015 16.391 1.00 92.88 90 GLU A C 1
ATOM 743 O O . GLU A 1 90 ? -19.745 -0.174 15.181 1.00 92.88 90 GLU A O 1
ATOM 748 N N . ASN A 1 91 ? -19.367 1.065 17.024 1.00 92.44 91 ASN A N 1
ATOM 749 C CA . ASN A 1 91 ? -18.587 2.124 16.392 1.00 92.44 91 ASN A CA 1
ATOM 750 C C . ASN A 1 91 ? -17.379 1.585 15.596 1.00 92.44 91 ASN A C 1
ATOM 752 O O . ASN A 1 91 ? -17.091 2.034 14.484 1.00 92.44 91 ASN A O 1
ATOM 756 N N . PHE A 1 92 ? -16.652 0.607 16.147 1.00 91.62 92 PHE A N 1
ATOM 757 C CA . PHE A 1 92 ? -15.528 -0.034 15.461 1.00 91.62 92 PHE A CA 1
ATOM 758 C C . PHE A 1 92 ? -15.983 -0.782 14.210 1.00 91.62 92 PHE A C 1
ATOM 760 O O . PHE A 1 92 ? -15.363 -0.656 13.150 1.00 91.62 92 PHE A O 1
ATOM 767 N N . MET A 1 93 ? -17.068 -1.553 14.308 1.00 91.38 93 MET A N 1
ATOM 768 C CA . MET A 1 93 ? -17.608 -2.290 13.168 1.00 91.38 93 MET A CA 1
ATOM 769 C C . MET A 1 93 ? -18.084 -1.353 12.057 1.00 91.38 93 MET A C 1
ATOM 771 O O . MET A 1 93 ? -17.796 -1.628 10.894 1.00 91.38 93 MET A O 1
ATOM 775 N N . GLU A 1 94 ? -18.740 -0.245 12.396 1.00 91.00 94 GLU A N 1
ATOM 776 C CA . GLU A 1 94 ? -19.237 0.738 11.427 1.00 91.00 94 GLU A CA 1
ATOM 777 C C . GLU A 1 94 ? -18.108 1.316 10.552 1.00 91.00 94 GLU A C 1
ATOM 779 O O . GLU A 1 94 ? -18.183 1.309 9.318 1.00 91.00 94 GLU A O 1
ATOM 784 N N . ILE A 1 95 ? -17.006 1.749 11.173 1.00 89.56 95 ILE A N 1
ATOM 785 C CA . ILE A 1 95 ? -15.885 2.365 10.443 1.00 89.56 95 ILE A CA 1
ATOM 786 C C . ILE A 1 95 ? -15.054 1.321 9.686 1.00 89.56 95 ILE A C 1
ATOM 788 O O . ILE A 1 95 ? -14.490 1.607 8.625 1.00 89.56 95 ILE A O 1
ATOM 792 N N . THR A 1 96 ? -14.934 0.105 10.220 1.00 91.50 96 THR A N 1
ATOM 793 C CA . THR A 1 96 ? -14.045 -0.905 9.630 1.00 91.50 96 THR A CA 1
ATOM 794 C C . THR A 1 96 ? -14.693 -1.740 8.533 1.00 91.50 96 THR A C 1
ATOM 796 O O . THR A 1 96 ? -13.997 -2.077 7.574 1.00 91.50 96 THR A O 1
ATOM 799 N N . ARG A 1 97 ? -15.990 -2.063 8.651 1.00 89.56 97 ARG A N 1
ATOM 800 C CA . ARG A 1 97 ? -16.699 -3.025 7.784 1.00 89.56 97 ARG A CA 1
ATOM 801 C C . ARG A 1 97 ? -17.647 -2.409 6.755 1.00 89.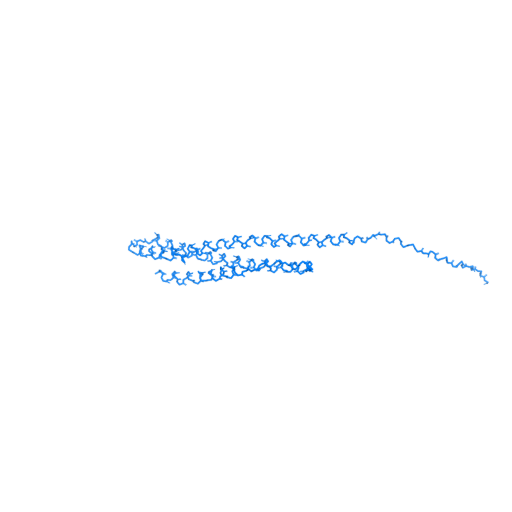56 97 ARG A C 1
ATOM 803 O O . ARG A 1 97 ? -18.282 -3.165 6.028 1.00 89.56 97 ARG A O 1
ATOM 810 N N . SER A 1 98 ? -17.775 -1.087 6.695 1.00 86.12 98 SER A N 1
ATOM 811 C CA . SER A 1 98 ? -18.494 -0.430 5.595 1.00 86.12 98 SER A CA 1
ATOM 812 C C . SER A 1 98 ? -17.815 -0.698 4.241 1.00 86.12 98 SER A C 1
ATOM 814 O O . SER A 1 98 ? -16.637 -1.056 4.198 1.00 86.12 98 SER A O 1
ATOM 816 N N . ASP A 1 99 ? -18.541 -0.511 3.133 1.00 80.25 99 ASP A N 1
ATOM 817 C CA . ASP A 1 99 ? -18.008 -0.721 1.773 1.00 80.25 99 ASP A CA 1
ATOM 818 C C . ASP A 1 99 ? -16.809 0.198 1.473 1.00 80.25 99 ASP A C 1
ATOM 820 O O . ASP A 1 99 ? -15.852 -0.208 0.825 1.00 80.25 99 ASP A O 1
ATOM 824 N N . GLU A 1 100 ? -16.804 1.412 2.030 1.00 81.56 100 GLU A N 1
ATOM 825 C CA . GLU A 1 100 ? -15.659 2.342 2.026 1.00 81.56 100 GLU A CA 1
ATOM 826 C C . GLU A 1 100 ? -14.885 2.311 3.360 1.00 81.56 100 GLU A C 1
ATOM 828 O O . GLU A 1 100 ? -14.252 3.289 3.792 1.00 81.56 100 GLU A O 1
ATOM 833 N N . GLY A 1 101 ? -15.001 1.193 4.071 1.00 91.25 101 GLY A N 1
ATOM 834 C CA . GLY A 1 101 ? -14.451 0.976 5.396 1.00 91.25 101 GLY A CA 1
ATOM 835 C C . GLY A 1 101 ? -12.944 0.762 5.380 1.00 91.25 101 GLY A C 1
ATOM 836 O O . GLY A 1 101 ? -12.303 0.546 4.347 1.00 91.25 101 GLY A O 1
ATOM 837 N N . ILE A 1 102 ? -12.352 0.806 6.572 1.00 94.94 102 ILE A N 1
ATOM 838 C CA . ILE A 1 102 ? -10.901 0.660 6.742 1.00 94.94 102 ILE A CA 1
ATOM 839 C C . ILE A 1 102 ? -10.382 -0.653 6.144 1.00 94.94 102 ILE A C 1
ATOM 841 O O . ILE A 1 102 ? -9.326 -0.651 5.513 1.00 94.94 102 ILE A O 1
ATOM 845 N N . TYR A 1 103 ? -11.094 -1.773 6.319 1.00 94.31 103 TYR A N 1
ATOM 846 C CA . TYR A 1 103 ? -10.603 -3.062 5.827 1.00 94.31 103 TYR A CA 1
ATOM 847 C C . TYR A 1 103 ? -10.536 -3.130 4.305 1.00 94.31 103 TYR A C 1
ATOM 849 O O . TYR A 1 103 ? -9.564 -3.675 3.780 1.00 94.31 103 TYR A O 1
ATOM 857 N N . GLN A 1 104 ? -11.505 -2.530 3.613 1.00 95.25 104 GLN A N 1
ATOM 858 C CA . GLN A 1 104 ? -11.508 -2.470 2.157 1.00 95.25 104 GLN A CA 1
ATOM 859 C C . GLN A 1 104 ? -10.313 -1.659 1.641 1.00 95.25 104 GLN A C 1
ATOM 861 O O . GLN A 1 104 ? -9.526 -2.144 0.831 1.00 95.25 104 GLN A O 1
ATOM 866 N N . ILE A 1 105 ? -10.096 -0.465 2.192 1.00 95.56 105 ILE A N 1
ATOM 867 C CA . ILE A 1 105 ? -8.996 0.411 1.766 1.00 95.56 105 ILE A CA 1
ATOM 868 C C . ILE A 1 105 ? -7.628 -0.203 2.102 1.00 95.56 105 ILE A C 1
ATOM 870 O O . ILE A 1 105 ? -6.679 -0.092 1.325 1.00 95.56 105 ILE A O 1
ATOM 874 N N . LEU A 1 106 ? -7.499 -0.888 3.244 1.00 97.31 106 LEU A N 1
ATOM 875 C CA . LEU A 1 106 ? -6.280 -1.627 3.583 1.00 97.31 106 LEU A CA 1
ATOM 876 C C . LEU A 1 106 ? -6.015 -2.779 2.610 1.00 97.31 106 LEU A C 1
ATOM 878 O O . LEU A 1 106 ? -4.857 -3.044 2.284 1.00 97.31 106 LEU A O 1
ATOM 882 N N . HIS A 1 107 ? -7.065 -3.477 2.178 1.00 96.44 107 HIS A N 1
ATOM 883 C CA . HIS A 1 107 ? -6.958 -4.535 1.182 1.00 96.44 107 HIS A CA 1
ATOM 884 C C . HIS A 1 107 ? -6.482 -3.971 -0.163 1.00 96.44 107 HIS A C 1
ATOM 886 O O . HIS A 1 107 ? -5.465 -4.425 -0.683 1.00 96.44 107 HIS A O 1
ATOM 892 N N . GLU A 1 108 ? -7.126 -2.919 -0.666 1.00 96.56 108 GLU A N 1
ATOM 893 C CA . GLU A 1 108 ? -6.712 -2.225 -1.894 1.00 96.56 108 GLU A CA 1
ATOM 894 C C . GLU A 1 108 ? -5.271 -1.706 -1.808 1.00 96.56 108 GLU A C 1
ATOM 896 O O . GLU A 1 108 ? -4.484 -1.874 -2.739 1.00 96.56 108 GLU A O 1
ATOM 901 N N . GLY A 1 109 ? -4.879 -1.154 -0.656 1.00 97.69 109 GLY A N 1
ATOM 902 C CA . GLY A 1 109 ? -3.502 -0.749 -0.376 1.00 97.69 109 GLY A CA 1
ATOM 903 C C . GLY A 1 109 ? -2.490 -1.889 -0.524 1.00 97.69 109 GLY A C 1
ATOM 904 O O . GLY A 1 109 ? -1.406 -1.691 -1.076 1.00 97.69 109 GLY A O 1
ATOM 905 N N . LYS A 1 110 ? -2.827 -3.095 -0.057 1.00 98.06 110 LYS A N 1
ATOM 906 C CA . LYS A 1 110 ? -1.956 -4.276 -0.177 1.00 98.06 110 LYS A CA 1
ATOM 907 C C . LYS A 1 110 ? -1.867 -4.776 -1.619 1.00 98.06 110 LYS A C 1
ATOM 909 O O . LYS A 1 110 ? -0.762 -5.066 -2.076 1.00 98.06 110 LYS A O 1
ATOM 914 N N . GLU A 1 111 ? -2.978 -4.797 -2.348 1.00 97.81 111 GLU A N 1
ATOM 915 C CA . GLU A 1 111 ? -2.991 -5.138 -3.778 1.00 97.81 111 GLU A CA 1
ATOM 916 C C . GLU A 1 111 ? -2.159 -4.143 -4.606 1.00 97.81 111 GLU A C 1
ATOM 918 O O . GLU A 1 111 ? -1.369 -4.531 -5.475 1.00 97.81 111 GLU A O 1
ATOM 923 N N . ALA A 1 112 ? -2.243 -2.850 -4.276 1.00 97.50 112 ALA A N 1
ATOM 924 C CA . ALA A 1 112 ? -1.409 -1.822 -4.887 1.00 97.50 112 ALA A CA 1
ATOM 925 C C . ALA A 1 112 ? 0.085 -2.049 -4.598 1.00 97.50 112 ALA A C 1
ATOM 927 O O . ALA A 1 112 ? 0.907 -1.932 -5.507 1.00 97.50 112 ALA A O 1
ATOM 928 N N . ILE A 1 113 ? 0.461 -2.437 -3.370 1.00 98.31 113 ILE A N 1
ATOM 929 C CA . ILE A 1 113 ? 1.853 -2.797 -3.041 1.00 98.31 113 ILE A CA 1
ATOM 930 C C . ILE A 1 113 ? 2.350 -3.949 -3.918 1.00 98.31 113 ILE A C 1
ATOM 932 O O . ILE A 1 113 ? 3.470 -3.877 -4.432 1.00 98.31 113 ILE A O 1
ATOM 936 N N . ILE A 1 114 ? 1.546 -4.999 -4.102 1.00 97.62 114 ILE A N 1
ATOM 937 C CA . ILE A 1 114 ? 1.910 -6.151 -4.939 1.00 97.62 114 ILE A CA 1
ATOM 938 C C . ILE A 1 114 ? 2.172 -5.685 -6.376 1.00 97.62 114 ILE A C 1
ATOM 940 O O . ILE A 1 114 ? 3.253 -5.927 -6.918 1.00 97.62 114 ILE A O 1
ATOM 944 N N . THR A 1 115 ? 1.232 -4.934 -6.949 1.00 96.12 115 THR A N 1
ATOM 945 C CA . THR A 1 115 ? 1.314 -4.418 -8.323 1.00 96.12 115 THR A CA 1
ATOM 946 C C . THR A 1 115 ? 2.536 -3.516 -8.530 1.00 96.12 115 THR A C 1
ATOM 948 O O . THR A 1 115 ? 3.326 -3.711 -9.457 1.00 96.12 115 THR A O 1
ATOM 951 N N . LEU A 1 116 ? 2.761 -2.552 -7.633 1.00 97.19 116 LEU A N 1
ATOM 952 C CA . LEU A 1 116 ? 3.916 -1.653 -7.706 1.00 97.19 116 LEU A CA 1
ATOM 953 C C . LEU A 1 116 ? 5.243 -2.404 -7.537 1.00 97.19 116 LEU A C 1
ATOM 955 O O . LEU A 1 116 ? 6.233 -2.071 -8.192 1.00 97.19 116 LEU A O 1
ATOM 959 N N . THR A 1 117 ? 5.272 -3.437 -6.691 1.00 97.81 117 THR A N 1
ATOM 960 C CA . THR A 1 117 ? 6.456 -4.286 -6.506 1.00 97.81 117 THR A CA 1
ATOM 961 C C . THR A 1 117 ? 6.787 -5.050 -7.785 1.00 97.81 117 THR A C 1
ATOM 963 O O . THR A 1 117 ? 7.955 -5.097 -8.172 1.00 97.81 117 THR A O 1
ATOM 966 N N . MET A 1 118 ? 5.782 -5.587 -8.485 1.00 96.25 118 MET A N 1
ATOM 967 C CA . MET A 1 118 ? 5.977 -6.249 -9.780 1.00 96.25 118 MET A CA 1
ATOM 968 C C . MET A 1 118 ? 6.589 -5.288 -10.805 1.00 96.25 118 MET A C 1
ATOM 970 O O . MET A 1 118 ? 7.649 -5.578 -11.361 1.00 96.25 118 MET A O 1
ATOM 974 N N . HIS A 1 119 ? 6.016 -4.093 -10.971 1.00 95.56 119 HIS A N 1
ATOM 975 C CA . HIS A 1 119 ? 6.565 -3.083 -11.881 1.00 95.56 119 HIS A CA 1
ATOM 976 C C . HIS A 1 119 ? 7.972 -2.613 -11.503 1.00 95.56 119 HIS A C 1
ATOM 978 O O . HIS A 1 119 ? 8.787 -2.297 -12.375 1.00 95.56 119 HIS A O 1
ATOM 984 N N . LYS A 1 120 ? 8.288 -2.571 -10.206 1.00 96.56 120 LYS A N 1
ATOM 985 C CA . LYS A 1 120 ? 9.633 -2.232 -9.736 1.00 96.56 120 LYS A CA 1
ATOM 986 C C . LYS A 1 120 ? 10.633 -3.307 -10.154 1.00 96.56 120 LYS A C 1
ATOM 988 O O . LYS A 1 120 ? 11.696 -2.976 -10.678 1.00 96.56 120 LYS A O 1
ATOM 993 N N . VAL A 1 121 ? 10.284 -4.580 -9.959 1.00 97.06 121 VAL A N 1
ATOM 994 C CA . VAL A 1 121 ? 11.116 -5.717 -10.374 1.00 97.06 121 VAL A CA 1
ATOM 995 C C . VAL A 1 121 ? 11.341 -5.704 -11.887 1.00 97.06 121 VAL A C 1
ATOM 997 O O . VAL A 1 121 ? 12.469 -5.913 -12.332 1.00 97.06 121 VAL A O 1
ATOM 1000 N N . GLU A 1 122 ? 10.314 -5.398 -12.682 1.00 95.00 122 GLU A N 1
ATOM 1001 C CA . GLU A 1 122 ? 10.442 -5.235 -14.137 1.00 95.00 122 GLU A CA 1
ATOM 1002 C C . GLU A 1 122 ? 11.433 -4.121 -14.507 1.00 95.00 122 GLU A C 1
ATOM 1004 O O . GLU A 1 122 ? 12.333 -4.337 -15.323 1.00 95.00 122 GLU A O 1
ATOM 1009 N N . ALA A 1 123 ? 11.315 -2.942 -13.885 1.00 94.94 123 ALA A N 1
ATOM 1010 C CA . ALA A 1 123 ? 12.235 -1.829 -14.117 1.00 94.94 123 ALA A CA 1
ATOM 1011 C C . ALA A 1 123 ? 13.682 -2.202 -13.747 1.00 94.94 123 ALA A C 1
ATOM 1013 O O . ALA A 1 123 ? 14.610 -1.930 -14.512 1.00 94.94 123 ALA A O 1
ATOM 1014 N N . ASP A 1 124 ? 13.877 -2.898 -12.625 1.00 96.00 124 ASP A N 1
ATOM 1015 C CA . ASP A 1 124 ? 15.184 -3.405 -12.196 1.00 96.00 124 ASP A CA 1
ATOM 1016 C C . ASP A 1 124 ? 15.781 -4.405 -13.193 1.00 96.00 124 ASP A C 1
ATOM 1018 O O . ASP A 1 124 ? 16.980 -4.369 -13.486 1.00 96.00 124 ASP A O 1
ATOM 1022 N N . GLN A 1 125 ? 14.962 -5.303 -13.741 1.00 95.69 125 GLN A N 1
ATOM 1023 C CA . GLN A 1 125 ? 15.402 -6.242 -14.770 1.00 95.69 125 GLN A CA 1
ATOM 1024 C C . GLN A 1 125 ? 15.814 -5.517 -16.055 1.00 95.69 125 GLN A C 1
ATOM 1026 O O . GLN A 1 125 ? 16.842 -5.867 -16.640 1.00 95.69 125 GLN A O 1
ATOM 1031 N N . LYS A 1 126 ? 15.065 -4.492 -16.477 1.00 94.31 126 LYS A N 1
ATOM 1032 C CA . LYS A 1 126 ? 15.393 -3.691 -17.665 1.00 94.31 126 LYS A CA 1
ATOM 1033 C C . LYS A 1 126 ? 16.699 -2.919 -17.496 1.00 94.31 126 LYS A C 1
ATOM 1035 O O . LYS A 1 126 ? 17.543 -2.983 -18.384 1.00 94.31 126 LYS A O 1
ATOM 1040 N N . LEU A 1 127 ? 16.934 -2.303 -16.339 1.00 94.88 127 LEU A N 1
ATOM 1041 C CA . LEU A 1 127 ? 18.216 -1.654 -16.024 1.00 94.88 127 LEU A CA 1
ATOM 1042 C C . LEU A 1 127 ? 19.391 -2.649 -16.051 1.00 94.88 127 LEU A C 1
ATOM 1044 O O . LEU A 1 127 ? 20.452 -2.380 -16.617 1.00 94.88 127 LEU A O 1
ATOM 1048 N N . LYS A 1 128 ? 19.196 -3.858 -15.509 1.00 94.75 128 LYS A N 1
ATOM 1049 C CA . LYS A 1 128 ? 20.205 -4.930 -15.585 1.00 94.75 128 LYS A CA 1
ATOM 1050 C C . LYS A 1 128 ? 20.474 -5.405 -17.018 1.00 94.75 128 LYS A C 1
ATOM 1052 O O . LYS A 1 128 ? 21.576 -5.875 -17.286 1.00 94.75 128 LYS A O 1
ATOM 1057 N N . GLN A 1 129 ? 19.494 -5.337 -17.920 1.00 93.19 129 GLN A N 1
ATOM 1058 C CA . GLN A 1 129 ? 19.674 -5.674 -19.338 1.00 93.19 129 GLN A CA 1
ATOM 1059 C C . GLN A 1 129 ? 20.461 -4.581 -20.072 1.00 93.19 129 GLN A C 1
ATOM 1061 O O . GLN A 1 129 ? 21.455 -4.902 -20.720 1.00 93.19 129 GLN A O 1
ATOM 1066 N N . LEU A 1 130 ? 20.087 -3.311 -19.893 1.00 92.44 130 LEU A N 1
ATOM 1067 C CA . LEU A 1 130 ? 20.746 -2.164 -20.536 1.00 92.44 130 LEU A CA 1
ATOM 1068 C C . LEU A 1 130 ? 22.233 -2.068 -20.159 1.00 92.44 130 LEU A C 1
ATOM 1070 O O . LEU A 1 130 ? 23.092 -2.004 -21.034 1.00 92.44 130 LEU A O 1
ATOM 1074 N N . SER A 1 131 ? 22.561 -2.245 -18.876 1.00 88.81 131 SER A N 1
ATOM 1075 C CA . SER A 1 131 ? 23.961 -2.279 -18.418 1.00 88.81 131 SER A CA 1
ATOM 1076 C C . SER A 1 131 ? 24.792 -3.446 -18.983 1.00 88.81 131 SER A C 1
ATOM 1078 O O . SER A 1 131 ? 26.024 -3.417 -18.947 1.00 88.81 131 SER A O 1
ATOM 1080 N N . LYS A 1 132 ? 24.165 -4.525 -19.472 1.00 87.38 132 LYS A N 1
ATOM 1081 C CA . LYS A 1 132 ? 24.867 -5.609 -20.188 1.00 87.38 132 LYS A CA 1
ATOM 1082 C C . LYS A 1 132 ? 25.051 -5.279 -21.667 1.00 87.38 132 LYS A C 1
ATOM 1084 O O . LYS A 1 132 ? 26.077 -5.638 -22.232 1.00 87.38 132 LYS A O 1
ATOM 1089 N N . GLU A 1 133 ? 24.073 -4.622 -22.279 1.00 80.19 133 GLU A N 1
ATOM 1090 C CA . GLU A 1 133 ? 24.119 -4.193 -23.679 1.00 80.19 133 GLU A CA 1
ATOM 1091 C C . GLU A 1 133 ? 25.178 -3.106 -23.898 1.00 80.19 133 GLU A C 1
ATOM 1093 O O . GLU A 1 133 ? 25.982 -3.226 -24.820 1.00 80.19 133 GLU A O 1
ATOM 1098 N N . SER A 1 134 ? 25.282 -2.144 -22.975 1.00 71.31 134 SER A N 1
ATOM 1099 C CA . SER A 1 134 ? 26.339 -1.123 -22.985 1.00 71.31 134 SER A CA 1
ATOM 1100 C C . SER A 1 134 ? 27.745 -1.740 -22.980 1.00 71.31 134 SER A C 1
ATOM 1102 O O . SER A 1 134 ? 28.601 -1.333 -23.757 1.00 71.31 134 SER A O 1
ATOM 1104 N N . ARG A 1 135 ? 27.975 -2.786 -22.169 1.00 70.56 135 ARG A N 1
ATOM 1105 C CA . ARG A 1 135 ? 29.273 -3.487 -22.101 1.00 70.56 135 ARG A CA 1
ATOM 1106 C C . ARG A 1 135 ? 29.608 -4.273 -23.370 1.00 70.56 135 ARG A C 1
ATOM 1108 O O . ARG A 1 135 ? 30.764 -4.334 -23.767 1.00 70.56 135 ARG A O 1
ATOM 1115 N N . LYS A 1 136 ? 28.607 -4.852 -24.039 1.00 59.94 136 LYS A N 1
ATOM 1116 C CA . LYS A 1 136 ? 28.813 -5.549 -25.322 1.00 59.94 136 LYS A CA 1
ATOM 1117 C C . LYS A 1 136 ? 29.119 -4.590 -26.473 1.00 59.94 136 LYS A C 1
ATOM 1119 O O . LYS A 1 136 ? 29.835 -4.970 -27.394 1.00 59.94 136 LYS A O 1
ATOM 1124 N N . GLY A 1 137 ? 28.603 -3.361 -26.420 1.00 52.53 137 GLY A N 1
ATOM 1125 C CA . GLY A 1 137 ? 28.973 -2.298 -27.359 1.00 52.53 137 GLY A CA 1
ATOM 1126 C C . GLY A 1 137 ? 30.449 -1.902 -27.252 1.00 52.53 137 GLY A C 1
ATOM 1127 O O . GLY A 1 137 ? 31.084 -1.628 -28.267 1.00 52.53 137 GLY A O 1
ATOM 1128 N N . GLU A 1 138 ? 31.018 -1.960 -26.045 1.00 51.62 138 GLU A N 1
ATOM 1129 C CA . GLU A 1 138 ? 32.444 -1.709 -25.798 1.00 51.62 138 GLU A CA 1
ATOM 1130 C C . GLU A 1 138 ? 33.336 -2.898 -26.199 1.00 51.62 138 GLU A C 1
ATOM 1132 O O . GLU A 1 138 ? 34.419 -2.688 -26.739 1.00 51.62 138 GLU A O 1
ATOM 1137 N N . GLU A 1 139 ? 32.871 -4.147 -26.058 1.00 44.47 139 GLU A N 1
ATOM 1138 C CA . GLU A 1 139 ? 33.581 -5.339 -26.571 1.00 44.47 139 GLU A CA 1
ATOM 1139 C C . GLU A 1 139 ? 33.631 -5.400 -28.117 1.00 44.47 139 GLU A C 1
ATOM 1141 O O . GLU A 1 139 ? 34.473 -6.093 -28.695 1.00 44.47 139 GLU A O 1
ATOM 1146 N N . GLY A 1 140 ? 32.770 -4.640 -28.807 1.00 42.28 140 GLY A N 1
ATOM 1147 C CA . GLY A 1 140 ? 32.829 -4.416 -30.257 1.00 42.28 140 GLY A CA 1
ATOM 1148 C C . GLY A 1 140 ? 33.925 -3.437 -30.696 1.00 42.28 140 GLY A C 1
ATOM 1149 O O . GLY A 1 140 ? 34.315 -3.438 -31.862 1.00 42.28 140 GLY A O 1
ATOM 1150 N N . LEU A 1 141 ? 34.484 -2.658 -29.764 1.00 43.69 141 LEU A N 1
ATOM 1151 C CA . LEU A 1 141 ? 35.705 -1.877 -29.957 1.00 43.69 141 LEU A CA 1
ATOM 1152 C C . LEU A 1 141 ? 36.915 -2.670 -29.453 1.00 43.69 141 LEU A C 1
ATOM 1154 O O . LEU A 1 141 ? 37.787 -2.154 -28.755 1.00 43.69 141 LEU A O 1
ATOM 1158 N N . ASN A 1 142 ? 37.017 -3.931 -29.875 1.00 42.16 142 ASN A N 1
ATOM 1159 C CA . ASN A 1 142 ? 38.328 -4.538 -30.041 1.00 42.16 142 ASN A CA 1
ATOM 1160 C C . ASN A 1 142 ? 39.051 -3.738 -31.128 1.00 42.16 142 ASN A C 1
ATOM 1162 O O . ASN A 1 142 ? 39.033 -4.102 -32.303 1.00 42.16 142 ASN A O 1
ATOM 1166 N N . PHE A 1 143 ? 39.694 -2.631 -30.748 1.00 45.12 143 PHE A N 1
ATOM 1167 C CA . PHE A 1 143 ? 40.829 -2.152 -31.516 1.00 45.12 143 PHE A CA 1
ATOM 1168 C C . PHE A 1 143 ? 41.749 -3.363 -31.671 1.00 45.12 143 PHE A C 1
ATOM 1170 O O . PHE A 1 143 ? 42.188 -3.907 -30.650 1.00 45.12 143 PHE A O 1
ATOM 1177 N N . PRO A 1 144 ? 42.036 -3.835 -32.896 1.00 41.38 144 PRO A N 1
ATOM 1178 C CA . PRO A 1 144 ? 43.092 -4.804 -33.054 1.00 41.38 144 PRO A CA 1
ATOM 1179 C C . PRO A 1 144 ? 44.345 -4.108 -32.533 1.00 41.38 144 PRO A C 1
ATOM 1181 O O . PRO A 1 144 ? 44.860 -3.170 -33.141 1.00 41.38 144 PRO A O 1
ATOM 1184 N N . SER A 1 145 ? 44.832 -4.547 -31.378 1.00 49.78 145 SER A N 1
ATOM 1185 C CA . SER A 1 145 ? 46.090 -4.120 -30.767 1.00 49.78 145 SER A CA 1
ATOM 1186 C C . SER A 1 145 ? 47.271 -4.719 -31.542 1.00 49.78 145 SER A C 1
ATOM 1188 O O . SER A 1 145 ? 48.186 -5.310 -30.985 1.00 49.78 145 SER A O 1
ATOM 1190 N N . LYS A 1 146 ? 47.216 -4.566 -32.869 1.00 55.69 146 LYS A N 1
ATOM 1191 C CA . LYS A 1 146 ? 48.274 -4.704 -33.862 1.00 55.69 146 LYS A CA 1
ATOM 1192 C C . LYS A 1 146 ? 47.919 -3.793 -35.038 1.00 55.69 146 LYS A C 1
ATOM 1194 O O . LYS A 1 146 ? 47.609 -4.252 -36.133 1.00 55.69 146 LYS A O 1
ATOM 1199 N N . LEU A 1 147 ? 48.026 -2.481 -34.834 1.00 47.62 147 LEU A N 1
ATOM 1200 C CA . LEU A 1 147 ? 48.514 -1.641 -35.924 1.00 47.62 147 LEU A CA 1
ATOM 1201 C C . LEU A 1 147 ? 49.965 -2.070 -36.152 1.00 47.62 147 LEU A C 1
ATOM 1203 O O . LEU A 1 147 ? 50.894 -1.530 -35.558 1.00 47.62 147 LEU A O 1
ATOM 1207 N N . THR A 1 148 ? 50.163 -3.106 -36.967 1.00 45.53 148 THR A N 1
ATOM 1208 C CA . THR A 1 148 ? 51.457 -3.336 -37.599 1.00 45.53 148 THR A CA 1
ATOM 1209 C C . THR A 1 148 ? 51.638 -2.179 -38.566 1.00 45.53 148 THR A C 1
ATOM 1211 O O . THR A 1 148 ? 51.217 -2.230 -39.720 1.00 45.53 148 THR A O 1
ATOM 1214 N N . VAL A 1 149 ? 52.188 -1.080 -38.050 1.00 49.84 149 VAL A N 1
ATOM 1215 C CA . VAL A 1 149 ? 52.623 0.046 -38.861 1.00 49.84 149 VAL A CA 1
ATOM 1216 C C . VAL A 1 149 ? 53.720 -0.507 -39.756 1.00 49.84 149 VAL A C 1
ATOM 1218 O O . VAL A 1 149 ? 54.848 -0.731 -39.322 1.00 49.84 149 VAL A O 1
ATOM 1221 N N . SER A 1 150 ? 53.364 -0.784 -41.005 1.00 57.47 150 SER A N 1
ATOM 1222 C CA . SER A 1 150 ? 54.337 -1.029 -42.059 1.00 57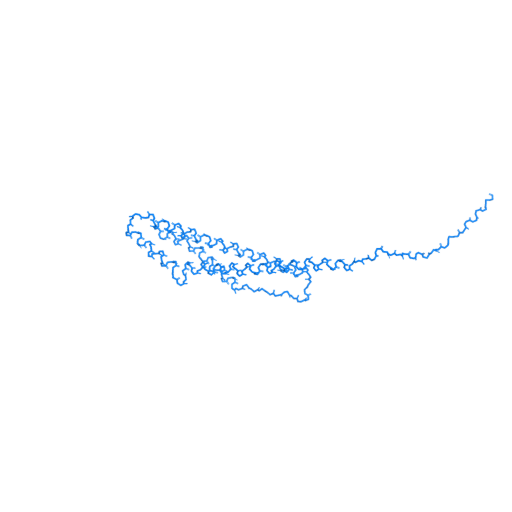.47 150 SER A CA 1
ATOM 1223 C C . SER A 1 150 ? 54.993 0.317 -42.346 1.00 57.47 150 SER A C 1
ATOM 1225 O O . SER A 1 150 ? 54.577 1.041 -43.245 1.00 57.47 150 SER A O 1
ATOM 1227 N N . LEU A 1 151 ? 55.948 0.718 -41.504 1.00 58.59 151 LEU A N 1
ATOM 1228 C CA . LEU A 1 151 ? 56.800 1.863 -41.789 1.00 58.59 151 LEU A CA 1
ATOM 1229 C C . LEU A 1 151 ? 57.549 1.532 -43.080 1.00 58.59 151 LEU A C 1
ATOM 1231 O O . LEU A 1 151 ? 58.378 0.623 -43.099 1.00 58.59 151 LEU A O 1
ATOM 1235 N N . LEU A 1 152 ? 57.243 2.258 -44.158 1.00 56.09 152 LEU A N 1
ATOM 1236 C CA . LEU A 1 152 ? 58.117 2.335 -45.324 1.00 56.09 152 LEU A CA 1
ATOM 1237 C C . LEU A 1 152 ? 59.489 2.766 -44.804 1.00 56.09 152 LEU A C 1
ATOM 1239 O O . LEU A 1 152 ? 59.661 3.912 -44.386 1.00 56.09 152 LEU A O 1
ATOM 1243 N N . GLN A 1 153 ? 60.442 1.834 -44.749 1.00 64.75 153 GLN A N 1
ATOM 1244 C CA . GLN A 1 153 ? 61.810 2.158 -44.371 1.00 64.75 153 GLN A CA 1
ATOM 1245 C C . GLN A 1 153 ? 62.389 3.077 -45.444 1.00 64.75 153 GLN A C 1
ATOM 1247 O O . GLN A 1 153 ? 62.811 2.633 -46.510 1.00 64.75 153 GLN A O 1
ATOM 1252 N N . LEU A 1 154 ? 62.391 4.377 -45.160 1.00 62.88 154 LEU A N 1
ATOM 1253 C CA . LEU A 1 154 ? 63.180 5.340 -45.908 1.00 62.88 154 LEU A CA 1
ATOM 1254 C C . LEU A 1 154 ? 64.650 5.036 -45.626 1.00 62.88 154 LEU A C 1
ATOM 1256 O O . LEU A 1 154 ? 65.103 5.089 -44.482 1.00 62.88 154 LEU A O 1
ATOM 1260 N N . SER A 1 155 ? 65.379 4.662 -46.673 1.00 64.50 155 SER A N 1
ATOM 1261 C CA . SER A 1 155 ? 66.815 4.424 -46.592 1.00 64.50 155 SER A CA 1
ATOM 1262 C C . SER A 1 155 ? 67.514 5.725 -46.200 1.00 64.50 155 SER A C 1
ATOM 1264 O O . SER A 1 155 ? 67.343 6.749 -46.862 1.00 64.50 155 SER A O 1
ATOM 1266 N N . LEU A 1 156 ? 68.280 5.697 -45.111 1.00 66.56 156 LEU A N 1
ATOM 1267 C CA . LEU A 1 156 ? 69.099 6.837 -44.708 1.00 66.56 156 LEU A CA 1
ATOM 1268 C C . LEU A 1 156 ? 70.251 7.024 -45.710 1.00 66.56 156 LEU A C 1
ATOM 1270 O O . LEU A 1 156 ? 70.844 6.026 -46.131 1.00 66.56 156 LEU A O 1
ATOM 1274 N N . PRO A 1 157 ? 70.617 8.266 -46.072 1.00 64.62 157 PRO A N 1
ATOM 1275 C CA . PRO A 1 157 ? 71.819 8.515 -46.855 1.00 64.62 157 PRO A CA 1
ATOM 1276 C C . PRO A 1 157 ? 73.048 8.067 -46.059 1.00 64.62 157 PRO A C 1
ATOM 1278 O O . PRO A 1 157 ? 73.254 8.500 -44.924 1.00 64.62 157 PRO A O 1
ATOM 1281 N N . THR A 1 158 ? 73.878 7.208 -46.647 1.00 62.00 158 THR A N 1
ATOM 1282 C CA . THR A 1 158 ? 75.190 6.865 -46.093 1.00 62.00 158 THR A CA 1
ATOM 1283 C C . THR A 1 158 ? 76.053 8.121 -46.017 1.00 62.00 158 THR A C 1
ATOM 1285 O O . THR A 1 158 ? 76.424 8.698 -47.038 1.00 62.00 158 THR A O 1
ATOM 1288 N N . PHE A 1 159 ? 76.375 8.545 -44.796 1.00 65.88 159 PHE A N 1
ATOM 1289 C CA . PHE A 1 159 ? 77.351 9.593 -44.530 1.00 65.88 159 PHE A CA 1
ATOM 1290 C C . PHE A 1 159 ? 78.754 9.060 -44.851 1.00 65.88 159 PHE A C 1
ATOM 1292 O O . PHE A 1 159 ? 79.365 8.359 -44.047 1.00 65.88 159 PHE A O 1
ATOM 1299 N N . SER A 1 160 ? 79.251 9.366 -46.051 1.00 61.25 160 SER A N 1
ATOM 1300 C CA . SER A 1 160 ? 80.655 9.172 -46.423 1.00 61.25 160 SER A CA 1
ATOM 1301 C C . SER A 1 160 ? 81.470 10.303 -45.804 1.00 61.25 160 SER A C 1
ATOM 1303 O O . SER A 1 160 ? 81.738 11.317 -46.446 1.00 61.25 160 SER A O 1
ATOM 1305 N N . GLY A 1 161 ? 81.781 10.174 -44.516 1.00 57.91 161 GLY A N 1
ATOM 1306 C CA . GLY A 1 161 ? 82.709 11.070 -43.844 1.00 57.91 161 GLY A CA 1
ATOM 1307 C C . GLY A 1 161 ? 84.124 10.823 -44.352 1.00 57.91 161 GLY A C 1
ATOM 1308 O O . GLY A 1 161 ? 84.827 10.007 -43.769 1.00 57.91 161 GLY A O 1
ATOM 1309 N N . ASP A 1 162 ? 84.530 11.525 -45.409 1.00 56.41 162 ASP A N 1
ATOM 1310 C CA . ASP A 1 162 ? 85.945 11.703 -45.733 1.00 56.41 162 ASP A CA 1
ATOM 1311 C C . ASP A 1 162 ? 86.474 12.912 -44.946 1.00 56.41 162 ASP A C 1
ATOM 1313 O O . ASP A 1 162 ? 86.083 14.050 -45.234 1.00 56.41 162 ASP A O 1
ATOM 1317 N N . PRO A 1 163 ? 87.337 12.710 -43.936 1.00 62.16 163 PRO A N 1
ATOM 1318 C CA . PRO A 1 163 ? 88.005 13.814 -43.268 1.00 62.16 163 PRO A CA 1
ATOM 1319 C C . PRO A 1 163 ? 89.143 14.339 -44.162 1.00 62.16 163 PRO A C 1
ATOM 1321 O O . PRO A 1 163 ? 89.990 13.568 -44.614 1.00 62.16 163 PRO A O 1
ATOM 1324 N N . LYS A 1 164 ? 89.155 15.653 -44.414 1.00 54.47 164 LYS A N 1
ATOM 1325 C CA . LYS A 1 164 ? 90.314 16.391 -44.946 1.00 54.47 164 LYS A CA 1
ATOM 1326 C C . LYS A 1 164 ? 91.145 16.965 -43.810 1.00 54.47 164 LYS A C 1
ATOM 1328 O O . LYS A 1 164 ? 90.526 17.419 -42.823 1.00 54.47 164 LYS A O 1
#